Protein AF-R9CEM1-F1 (afdb_monomer)

Solvent-accessible surface area (backbone atoms only — not comparable to full-atom values): 5329 Å² total; per-residue (Å²): 110,67,58,63,42,27,54,74,69,74,39,60,75,87,61,64,92,54,46,74,59,53,52,51,39,46,54,52,42,54,49,53,48,43,72,77,42,85,61,84,81,45,80,87,44,43,66,58,51,52,54,37,43,44,50,48,35,55,48,49,72,74,55,72,65,87,83,60,70,94,65,89,72,62,61,63,58,55,49,42,58,56,68,68,61,72,126

Organism: NCBI:txid1202534

pLDDT: mean 87.76, std 12.52, range [51.69, 97.88]

Sequence (87 aa):
MLDKIKIALSIDTEDNYFDDYLETLILASETYIKELIPVEITEELKPRYNITIIALVTYMFNNREMEVDRKSTNKVVKSLLNSLRYR

Nearest PDB structures (foldseek):
  3jvo-assembly1_A  TM=7.902E-01  e=2.600E-01  Byrnievirus HK97

Radius of gyration: 13.46 Å; Cα contacts (8 Å, |Δi|>4): 47; chains: 1; bounding box: 31×24×34 Å

Secondary structure (DSSP, 8-state):
-HHHHHHHTT--TT--TTHHHHHHHHHHHHHHHHHH--S---TTTHHHHHHHHHHHHHHHHH---S---S----HHHHHHHHHHS--

InterPro domains:
  IPR006450 Phage HK97 gp6-like [TIGR01560] (2-85)
  IPR021146 Phage gp6-like head-tail connector protein [PF05135] (1-77)

Structure (mmCIF, N/CA/C/O backbone):
data_AF-R9CEM1-F1
#
_entry.id   AF-R9CEM1-F1
#
loop_
_atom_site.group_PDB
_atom_site.id
_atom_site.type_symbol
_atom_site.label_atom_id
_atom_site.label_alt_id
_atom_site.label_comp_id
_atom_site.label_asym_id
_atom_site.label_entity_id
_atom_site.label_seq_id
_atom_site.pdbx_PDB_ins_code
_atom_site.Cartn_x
_atom_site.Cartn_y
_atom_site.Cartn_z
_atom_site.occupancy
_atom_site.B_iso_or_equiv
_atom_site.auth_seq_id
_atom_site.auth_comp_id
_atom_site.auth_asym_id
_atom_site.auth_atom_id
_atom_site.pdbx_PDB_model_num
ATOM 1 N N . MET A 1 1 ? 7.054 7.235 1.408 1.00 93.62 1 MET A N 1
ATOM 2 C CA . MET A 1 1 ? 6.275 6.002 1.125 1.00 93.62 1 MET A CA 1
ATOM 3 C C . MET A 1 1 ? 6.742 5.391 -0.183 1.00 93.62 1 MET A C 1
ATOM 5 O O . MET A 1 1 ? 7.067 4.212 -0.183 1.00 93.62 1 MET A O 1
ATOM 9 N N . LEU A 1 2 ? 6.844 6.208 -1.235 1.00 96.69 2 LEU A N 1
ATOM 10 C CA . LEU A 1 2 ? 7.358 5.835 -2.550 1.00 96.69 2 LEU A CA 1
ATOM 11 C C . LEU A 1 2 ? 8.641 4.985 -2.499 1.00 96.69 2 LEU A C 1
ATOM 13 O O . LEU A 1 2 ? 8.607 3.857 -2.973 1.00 96.69 2 LEU A O 1
ATOM 17 N N . ASP A 1 3 ? 9.697 5.422 -1.802 1.00 96.94 3 ASP A N 1
ATOM 18 C CA . ASP A 1 3 ? 10.955 4.650 -1.701 1.00 96.94 3 ASP A CA 1
ATOM 19 C C . ASP A 1 3 ? 10.763 3.232 -1.156 1.00 96.94 3 ASP A C 1
ATOM 21 O O . ASP A 1 3 ? 11.335 2.273 -1.662 1.00 96.94 3 ASP A O 1
ATOM 25 N N . LYS A 1 4 ? 9.907 3.065 -0.139 1.00 97.31 4 LYS A N 1
ATOM 26 C CA . LYS A 1 4 ? 9.620 1.743 0.442 1.00 97.31 4 LYS A CA 1
ATOM 27 C C . LYS A 1 4 ? 8.921 0.830 -0.562 1.00 97.31 4 LYS A C 1
ATOM 29 O O . LYS A 1 4 ? 9.118 -0.380 -0.523 1.00 97.31 4 LYS A O 1
ATOM 34 N N . ILE A 1 5 ? 8.099 1.405 -1.435 1.00 97.50 5 ILE A N 1
ATOM 35 C CA . ILE A 1 5 ? 7.401 0.679 -2.496 1.00 97.50 5 ILE A CA 1
ATOM 36 C C . ILE A 1 5 ? 8.359 0.356 -3.639 1.00 97.50 5 ILE A C 1
ATOM 38 O O . ILE A 1 5 ? 8.348 -0.786 -4.090 1.00 97.50 5 ILE A O 1
ATOM 42 N N . LYS A 1 6 ? 9.220 1.298 -4.048 1.00 97.62 6 LYS A N 1
ATOM 43 C CA . LYS A 1 6 ? 10.291 1.043 -5.022 1.00 97.62 6 LYS A CA 1
ATOM 44 C C . LYS A 1 6 ? 11.162 -0.125 -4.555 1.00 97.62 6 LYS A C 1
ATOM 46 O O . LYS A 1 6 ? 11.272 -1.119 -5.265 1.00 97.62 6 LYS A O 1
ATOM 51 N N . ILE A 1 7 ? 11.620 -0.094 -3.300 1.00 97.31 7 ILE A N 1
ATOM 52 C CA . ILE A 1 7 ? 12.361 -1.201 -2.673 1.00 97.31 7 ILE A CA 1
ATOM 53 C C . ILE A 1 7 ? 11.557 -2.512 -2.713 1.00 97.31 7 ILE A C 1
ATOM 55 O O . ILE A 1 7 ? 12.091 -3.544 -3.111 1.00 97.31 7 ILE A O 1
ATOM 59 N N . ALA A 1 8 ? 10.272 -2.497 -2.340 1.00 96.38 8 ALA A N 1
ATOM 60 C CA . ALA A 1 8 ? 9.431 -3.701 -2.343 1.00 96.38 8 ALA A CA 1
ATOM 61 C C . ALA A 1 8 ? 9.197 -4.286 -3.750 1.00 96.38 8 ALA A C 1
ATOM 63 O O . ALA A 1 8 ? 8.987 -5.491 -3.887 1.00 96.38 8 ALA A O 1
ATOM 64 N N . LEU A 1 9 ? 9.242 -3.447 -4.784 1.00 96.25 9 LEU A N 1
ATOM 65 C CA . LEU A 1 9 ? 9.146 -3.830 -6.193 1.00 96.25 9 LEU A CA 1
ATOM 66 C C . LEU A 1 9 ? 10.512 -4.114 -6.834 1.00 96.25 9 LEU A C 1
ATOM 68 O O . LEU A 1 9 ? 10.559 -4.447 -8.014 1.00 96.25 9 LEU A O 1
ATOM 72 N N . SER A 1 10 ? 11.609 -4.019 -6.072 1.00 96.88 10 SER A N 1
ATOM 73 C CA . SER A 1 10 ? 12.984 -4.117 -6.588 1.00 96.88 10 SER A CA 1
ATOM 74 C C . SER A 1 10 ? 13.294 -3.095 -7.695 1.00 96.88 10 SER A C 1
ATOM 76 O O . SER A 1 10 ? 14.045 -3.388 -8.621 1.00 96.88 10 SER A O 1
ATOM 78 N N . ILE A 1 11 ? 12.704 -1.903 -7.597 1.00 96.25 11 ILE A N 1
ATOM 79 C CA . ILE A 1 11 ? 12.994 -0.733 -8.432 1.00 96.25 11 ILE A CA 1
ATOM 80 C C . ILE A 1 11 ? 14.065 0.094 -7.716 1.00 96.25 11 ILE A C 1
ATOM 82 O O . ILE A 1 11 ? 13.982 0.291 -6.500 1.00 96.25 11 ILE A O 1
ATOM 86 N N . ASP A 1 12 ? 15.061 0.572 -8.462 1.00 96.31 12 ASP A N 1
ATOM 87 C CA . ASP A 1 12 ? 16.059 1.502 -7.932 1.00 96.31 12 ASP A CA 1
ATOM 88 C C . ASP A 1 12 ? 15.363 2.772 -7.423 1.00 96.31 12 ASP A C 1
ATOM 90 O O . ASP A 1 12 ? 14.507 3.341 -8.096 1.00 96.31 12 ASP A O 1
ATOM 94 N N . THR A 1 13 ? 15.707 3.227 -6.221 1.00 95.00 13 THR A N 1
ATOM 95 C CA . THR A 1 13 ? 15.112 4.437 -5.648 1.00 95.00 13 THR A CA 1
ATOM 96 C C . THR A 1 13 ? 15.407 5.691 -6.470 1.00 95.00 13 THR A C 1
ATOM 98 O O . THR A 1 13 ? 14.604 6.624 -6.428 1.00 95.00 13 THR A O 1
ATOM 101 N N . GLU A 1 14 ? 16.505 5.698 -7.233 1.00 95.69 14 GLU A N 1
ATOM 102 C CA . GLU A 1 14 ? 16.880 6.794 -8.137 1.00 95.69 14 GLU A CA 1
ATOM 103 C C . GLU A 1 14 ? 16.154 6.743 -9.497 1.00 95.69 14 GLU A C 1
ATOM 105 O O . GLU A 1 14 ? 16.131 7.744 -10.217 1.00 95.69 14 GLU A O 1
ATOM 110 N N . ASP A 1 15 ? 15.542 5.605 -9.856 1.00 94.38 15 ASP A N 1
ATOM 111 C CA . ASP A 1 15 ? 14.743 5.469 -11.078 1.00 94.38 15 ASP A CA 1
ATOM 112 C C . ASP A 1 15 ? 13.352 6.074 -10.871 1.00 94.38 15 ASP A C 1
ATOM 114 O O . ASP A 1 15 ? 12.584 5.626 -10.018 1.00 94.38 15 ASP A O 1
ATOM 118 N N . ASN A 1 16 ? 13.024 7.083 -11.680 1.00 96.56 16 ASN A N 1
ATOM 119 C CA . ASN A 1 16 ? 11.783 7.848 -11.571 1.00 96.56 16 ASN A CA 1
ATOM 120 C C . ASN A 1 16 ? 10.738 7.486 -12.640 1.00 96.56 16 ASN A C 1
ATOM 122 O O . ASN A 1 16 ? 9.700 8.140 -12.732 1.00 96.56 16 ASN A O 1
ATOM 126 N N . TYR A 1 17 ? 10.983 6.463 -13.469 1.00 97.19 17 TYR A N 1
ATOM 127 C CA . TYR A 1 17 ? 10.096 6.102 -14.584 1.00 97.19 17 TYR A CA 1
ATOM 128 C C . TYR A 1 17 ? 8.659 5.773 -14.141 1.00 97.19 17 TYR A C 1
ATOM 130 O O . TYR A 1 17 ? 7.706 6.044 -14.871 1.00 97.19 17 TYR A O 1
ATOM 138 N N . PHE A 1 18 ? 8.486 5.194 -12.947 1.00 95.38 18 PHE A N 1
ATOM 139 C CA . PHE A 1 18 ? 7.180 4.771 -12.427 1.00 95.38 18 PHE A CA 1
ATOM 140 C C . PHE A 1 18 ? 6.593 5.695 -11.353 1.00 95.38 18 PHE A C 1
ATOM 142 O O . PHE A 1 18 ? 5.549 5.351 -10.800 1.00 95.38 18 PHE A O 1
ATOM 149 N N . ASP A 1 19 ? 7.213 6.831 -11.042 1.00 97.38 19 ASP A N 1
ATOM 150 C CA . ASP A 1 19 ? 6.895 7.599 -9.829 1.00 97.38 19 ASP A CA 1
ATOM 151 C C . ASP A 1 19 ? 5.448 8.073 -9.800 1.00 97.38 19 ASP A C 1
ATOM 153 O O . ASP A 1 19 ? 4.708 7.683 -8.897 1.00 97.38 19 ASP A O 1
ATOM 157 N N . ASP A 1 20 ? 5.001 8.768 -10.847 1.00 97.69 20 ASP A N 1
ATOM 158 C CA . ASP A 1 20 ? 3.619 9.248 -10.968 1.00 97.69 20 ASP A CA 1
ATOM 159 C C . ASP A 1 20 ? 2.596 8.105 -10.845 1.00 97.69 20 ASP A C 1
ATOM 161 O O . ASP A 1 20 ? 1.529 8.236 -10.232 1.00 97.69 20 ASP A O 1
ATOM 165 N N . TYR A 1 21 ? 2.923 6.943 -11.415 1.00 96.50 21 TYR A N 1
ATOM 166 C CA . TYR A 1 21 ? 2.054 5.774 -11.362 1.00 96.50 21 TYR A CA 1
ATOM 167 C C . TYR A 1 21 ? 2.004 5.170 -9.955 1.00 96.50 21 TYR A C 1
ATOM 169 O O . TYR A 1 21 ? 0.920 4.885 -9.441 1.00 96.50 21 TYR A O 1
ATOM 177 N N . LEU A 1 22 ? 3.155 5.001 -9.304 1.00 97.44 22 LEU A N 1
ATOM 178 C CA . LEU A 1 22 ? 3.236 4.487 -7.938 1.00 97.44 22 LEU A CA 1
ATOM 179 C C . LEU A 1 22 ? 2.568 5.440 -6.947 1.00 97.44 22 LEU A C 1
ATOM 181 O O . LEU A 1 22 ? 1.841 4.975 -6.072 1.00 97.44 22 LEU A O 1
ATOM 185 N N . GLU A 1 23 ? 2.739 6.750 -7.103 1.00 97.88 23 GLU A N 1
ATOM 186 C CA . GLU A 1 23 ? 2.043 7.763 -6.307 1.00 97.88 23 GLU A CA 1
ATOM 187 C C . GLU A 1 23 ? 0.526 7.682 -6.479 1.00 97.88 23 GLU A C 1
ATOM 189 O O . GLU A 1 23 ? -0.211 7.683 -5.489 1.00 97.88 23 GLU A O 1
ATOM 194 N N . THR A 1 24 ? 0.048 7.490 -7.709 1.00 97.31 24 THR A N 1
ATOM 195 C CA . THR A 1 24 ? -1.379 7.269 -7.980 1.00 97.31 24 THR A CA 1
ATOM 196 C C . THR A 1 24 ? -1.901 6.014 -7.270 1.00 97.31 24 THR A C 1
ATOM 198 O O . THR A 1 24 ? -2.965 6.043 -6.645 1.00 97.31 24 THR A O 1
ATOM 201 N N . LEU A 1 25 ? -1.148 4.909 -7.304 1.00 97.06 25 LEU A N 1
ATOM 202 C CA . LEU A 1 25 ? -1.521 3.674 -6.606 1.00 97.06 25 LEU A CA 1
ATOM 203 C C . LEU A 1 25 ? -1.499 3.832 -5.079 1.00 97.06 25 LEU A C 1
ATOM 205 O O . LEU A 1 25 ? -2.344 3.244 -4.393 1.00 97.06 25 LEU A O 1
ATOM 209 N N . ILE A 1 26 ? -0.560 4.615 -4.537 1.00 97.62 26 ILE A N 1
ATOM 210 C CA . ILE A 1 26 ? -0.523 4.966 -3.111 1.00 97.62 26 ILE A CA 1
ATOM 211 C C . ILE A 1 26 ? -1.814 5.698 -2.751 1.00 97.62 26 ILE A C 1
ATOM 213 O O . ILE A 1 26 ? -2.546 5.215 -1.890 1.00 97.62 26 ILE A O 1
ATOM 217 N N . LEU A 1 27 ? -2.144 6.789 -3.448 1.00 96.88 27 LEU A N 1
ATOM 218 C CA . LEU A 1 27 ? -3.345 7.591 -3.186 1.00 96.88 27 LEU A CA 1
ATOM 219 C C . LEU A 1 27 ? -4.635 6.761 -3.263 1.00 96.88 27 LEU A C 1
ATOM 221 O O . LEU A 1 27 ? -5.509 6.875 -2.397 1.00 96.88 27 LEU A O 1
ATOM 225 N N . ALA A 1 28 ? -4.743 5.884 -4.263 1.00 95.25 28 ALA A N 1
ATOM 226 C CA . ALA A 1 28 ? -5.868 4.963 -4.392 1.00 95.25 28 ALA A CA 1
ATOM 227 C C . ALA A 1 28 ? -5.960 3.998 -3.195 1.00 95.25 28 ALA A C 1
ATOM 229 O O . ALA A 1 28 ? -7.042 3.792 -2.642 1.00 95.25 28 ALA A O 1
ATOM 230 N N . SER A 1 29 ? -4.825 3.451 -2.747 1.00 95.19 29 SER A N 1
ATOM 231 C CA . SER A 1 29 ? -4.761 2.556 -1.582 1.00 95.19 29 SER A CA 1
ATOM 232 C C . SER A 1 29 ? -5.159 3.265 -0.289 1.00 95.19 29 SER A C 1
ATOM 234 O O . SER A 1 29 ? -5.910 2.710 0.510 1.00 95.19 29 SER A O 1
ATOM 236 N N . GLU A 1 30 ? -4.683 4.494 -0.080 1.00 94.25 30 GLU A N 1
ATOM 237 C CA . GLU A 1 30 ? -5.036 5.303 1.090 1.00 94.25 30 GLU A CA 1
ATOM 238 C C . GLU A 1 30 ? -6.533 5.603 1.138 1.00 94.25 30 GLU A C 1
ATOM 240 O O . GLU A 1 30 ? -7.165 5.458 2.185 1.00 94.25 30 GLU A O 1
ATOM 245 N N . THR A 1 31 ? -7.104 5.986 -0.005 1.00 93.44 31 THR A N 1
ATOM 246 C CA . THR A 1 31 ? -8.539 6.268 -0.144 1.00 93.44 31 THR A CA 1
ATOM 247 C C . THR A 1 31 ? -9.363 5.023 0.165 1.00 93.44 31 THR A C 1
ATOM 249 O O . THR A 1 31 ? -10.251 5.066 1.013 1.00 93.44 31 THR A O 1
ATOM 252 N N . TYR A 1 32 ? -8.9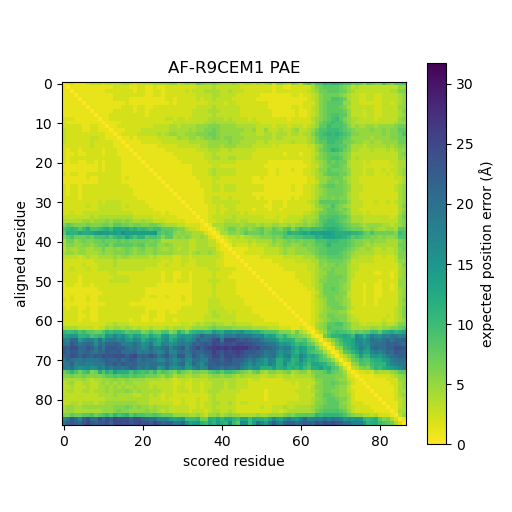97 3.883 -0.424 1.00 91.81 32 TYR A N 1
ATOM 253 C CA . TYR A 1 32 ? -9.672 2.610 -0.189 1.00 91.81 32 TYR A CA 1
ATOM 254 C C . TYR A 1 32 ? -9.637 2.175 1.284 1.00 91.81 32 TYR A C 1
ATOM 256 O O . TYR A 1 32 ? -10.644 1.722 1.833 1.00 91.81 32 TYR A O 1
ATOM 264 N N . ILE A 1 33 ? -8.494 2.330 1.962 1.00 91.75 33 ILE A N 1
ATOM 265 C CA . ILE A 1 33 ? -8.393 2.004 3.391 1.00 91.75 33 ILE A CA 1
ATOM 266 C C . ILE A 1 33 ? -9.293 2.931 4.218 1.00 91.75 33 ILE A C 1
ATOM 268 O O . ILE A 1 33 ? -10.011 2.434 5.085 1.00 91.75 33 ILE A O 1
ATOM 272 N N . LYS A 1 34 ? -9.291 4.243 3.944 1.00 89.94 34 LYS A N 1
ATOM 273 C CA . LYS A 1 34 ? -10.132 5.227 4.652 1.00 89.94 34 LYS A CA 1
ATOM 274 C C . LYS A 1 34 ? -11.626 4.944 4.491 1.00 89.94 34 LYS A C 1
ATOM 276 O O . LYS A 1 34 ? -12.373 5.073 5.455 1.00 89.94 34 LYS A O 1
ATOM 281 N N . GLU A 1 35 ? -12.062 4.519 3.308 1.00 89.31 35 GLU A N 1
ATOM 282 C CA . GLU A 1 35 ? -13.457 4.125 3.066 1.00 89.31 35 GLU A CA 1
ATOM 283 C C . GLU A 1 35 ? -13.851 2.869 3.856 1.00 89.31 35 GLU A C 1
ATOM 285 O O . GLU A 1 35 ? -14.948 2.787 4.409 1.00 89.31 35 GLU A O 1
ATOM 290 N N . LEU A 1 36 ? -12.955 1.882 3.942 1.00 86.44 36 LEU A N 1
ATOM 291 C CA . LEU A 1 36 ? -13.210 0.637 4.673 1.00 86.44 36 LEU A CA 1
ATOM 292 C C . LEU A 1 36 ? -13.101 0.770 6.192 1.00 86.44 36 LEU A C 1
ATOM 294 O O . LEU A 1 36 ? -13.646 -0.070 6.919 1.00 86.44 36 LEU A O 1
ATOM 298 N N . ILE A 1 37 ? -12.310 1.733 6.653 1.00 85.31 37 ILE A N 1
ATOM 299 C CA . ILE A 1 37 ? -11.909 1.928 8.043 1.00 85.31 37 ILE A CA 1
ATOM 300 C C . ILE A 1 37 ? -12.036 3.428 8.321 1.00 85.31 37 ILE A C 1
ATOM 302 O O . ILE A 1 37 ? -11.039 4.148 8.282 1.00 85.31 37 ILE A O 1
ATOM 306 N N . PRO A 1 38 ? -13.264 3.917 8.580 1.00 77.88 38 PRO A N 1
ATOM 307 C CA . PRO A 1 38 ? -13.556 5.340 8.732 1.00 77.88 38 PRO A CA 1
ATOM 308 C C . PRO A 1 38 ? -13.169 5.848 10.131 1.00 77.88 38 PRO A C 1
ATOM 310 O O . PRO A 1 38 ? -13.935 6.547 10.790 1.00 77.88 38 PRO A O 1
ATOM 313 N N . VAL A 1 39 ? -11.999 5.444 10.620 1.00 76.56 39 VAL A N 1
ATOM 314 C CA . VAL A 1 39 ? -11.420 5.896 11.886 1.00 76.56 39 VAL A CA 1
ATOM 315 C C . VAL A 1 39 ? -10.017 6.422 11.635 1.00 76.56 39 VAL A C 1
ATOM 317 O O . VAL A 1 39 ? -9.334 6.007 10.698 1.00 76.56 39 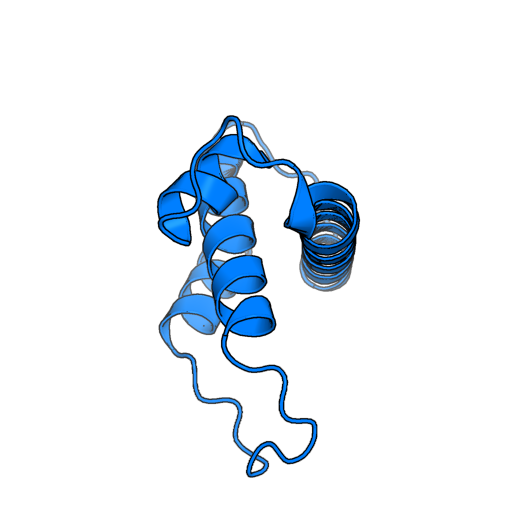VAL A O 1
ATOM 320 N N . GLU A 1 40 ? -9.590 7.358 12.472 1.00 83.12 40 GLU A N 1
ATOM 321 C CA . GLU A 1 40 ? -8.250 7.919 12.383 1.00 83.12 40 GLU A CA 1
ATOM 322 C C . GLU A 1 40 ? -7.194 6.836 12.652 1.00 83.12 40 GLU A C 1
ATOM 324 O O . GLU A 1 40 ? -7.300 6.048 13.596 1.00 83.12 40 GLU A O 1
ATOM 329 N N . ILE A 1 41 ? -6.171 6.781 11.798 1.0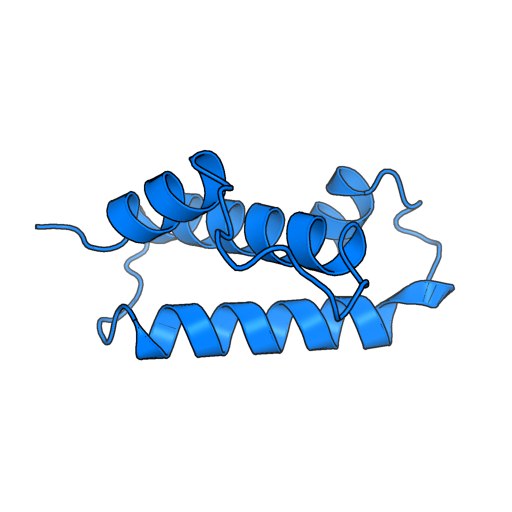0 85.56 41 ILE A N 1
ATOM 330 C CA . ILE A 1 41 ? -5.059 5.845 11.959 1.00 85.56 41 ILE A CA 1
ATOM 331 C C . ILE A 1 41 ? -4.168 6.363 13.086 1.00 85.56 41 ILE A C 1
ATOM 333 O O . ILE A 1 41 ? -3.378 7.285 12.895 1.00 85.56 41 ILE A O 1
ATOM 337 N N . THR A 1 42 ? -4.295 5.753 14.263 1.00 87.31 42 THR A N 1
ATOM 338 C CA . THR A 1 42 ? -3.460 6.070 15.426 1.00 87.31 42 THR A CA 1
ATOM 339 C C . THR A 1 42 ? -1.984 5.746 15.163 1.00 87.31 42 THR A C 1
ATOM 341 O O . THR A 1 42 ? -1.648 4.928 14.300 1.00 87.31 42 THR A O 1
ATOM 344 N N . GLU A 1 43 ? -1.073 6.336 15.944 1.00 88.62 43 GLU A N 1
ATOM 345 C CA . GLU A 1 43 ? 0.365 6.040 15.827 1.00 88.62 43 GLU A CA 1
ATOM 346 C C . GLU A 1 43 ? 0.680 4.546 16.040 1.00 88.62 43 GLU A C 1
ATOM 348 O O . GLU A 1 43 ? 1.566 4.004 15.380 1.00 88.62 43 GLU A O 1
ATOM 353 N N . GLU A 1 44 ? -0.098 3.840 16.868 1.00 87.94 44 GLU A N 1
ATOM 354 C CA . GLU A 1 44 ? 0.022 2.385 17.059 1.00 87.94 44 GLU A CA 1
ATOM 355 C C . GLU A 1 44 ? -0.350 1.582 15.801 1.00 87.94 44 GLU A C 1
ATOM 357 O O . GLU A 1 44 ? 0.216 0.518 15.533 1.00 87.94 44 GLU A O 1
ATOM 362 N N . LEU A 1 45 ? -1.294 2.090 15.004 1.00 88.38 45 LEU A N 1
ATOM 363 C CA . LEU A 1 45 ? -1.748 1.465 13.763 1.00 88.38 45 LEU A CA 1
ATOM 364 C C . LEU A 1 45 ? -0.877 1.825 12.560 1.00 88.38 45 LEU A C 1
ATOM 366 O O . LEU A 1 45 ? -0.874 1.095 11.568 1.00 88.38 45 LEU A O 1
ATOM 370 N N . LYS A 1 46 ? -0.100 2.905 12.639 1.00 90.56 46 LYS A N 1
ATOM 371 C CA . LYS A 1 46 ? 0.722 3.430 11.543 1.00 90.56 46 LYS A CA 1
ATOM 372 C C . LYS A 1 46 ? 1.676 2.402 10.918 1.00 90.56 46 LYS A C 1
ATOM 374 O O . LYS A 1 46 ? 1.751 2.354 9.687 1.00 90.56 46 LYS A O 1
ATOM 379 N N . PRO A 1 47 ? 2.360 1.515 11.674 1.00 92.12 47 PRO A N 1
ATOM 380 C CA . PRO A 1 47 ? 3.160 0.449 11.069 1.00 92.12 47 PRO A CA 1
ATOM 381 C C . PRO A 1 47 ? 2.314 -0.523 10.234 1.00 92.12 47 PRO A C 1
ATOM 383 O O . PRO A 1 47 ? 2.707 -0.883 9.123 1.00 92.12 47 PRO A O 1
ATOM 386 N N . ARG A 1 48 ? 1.128 -0.902 10.736 1.00 91.06 48 ARG A N 1
ATOM 387 C CA . ARG A 1 48 ? 0.183 -1.792 10.036 1.00 91.06 48 ARG A CA 1
ATOM 388 C C . ARG A 1 48 ? -0.402 -1.117 8.800 1.00 91.06 48 ARG A C 1
ATOM 390 O O . ARG A 1 48 ? -0.562 -1.752 7.762 1.00 91.06 48 ARG A O 1
ATOM 397 N N . TYR A 1 49 ? -0.683 0.176 8.892 1.00 93.00 49 TYR A N 1
ATOM 398 C CA . TYR A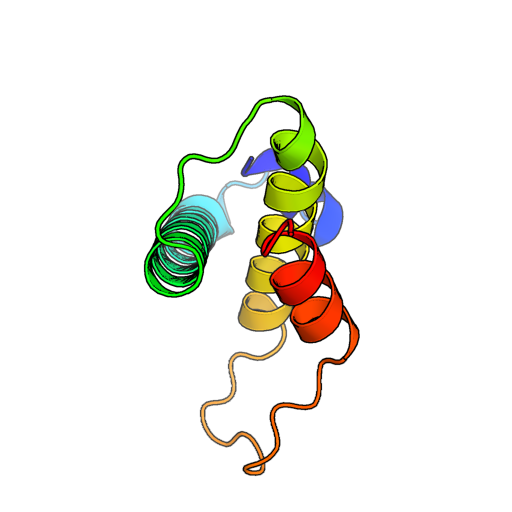 1 49 ? -1.199 0.969 7.783 1.00 93.00 49 TYR A CA 1
ATOM 399 C C . TYR A 1 49 ? -0.171 1.033 6.652 1.00 93.00 49 TYR A C 1
ATOM 401 O O . TYR A 1 49 ? -0.474 0.679 5.513 1.00 93.00 49 TYR A O 1
ATOM 409 N N . ASN A 1 50 ? 1.083 1.342 6.991 1.00 94.81 50 ASN A N 1
ATOM 410 C CA . ASN A 1 50 ? 2.174 1.416 6.025 1.00 94.81 50 ASN A CA 1
ATOM 411 C C . ASN A 1 50 ? 2.406 0.088 5.290 1.00 94.81 50 ASN A C 1
ATOM 413 O O . ASN A 1 50 ? 2.527 0.087 4.067 1.00 94.81 50 ASN A O 1
ATOM 417 N N . ILE A 1 51 ? 2.444 -1.044 6.005 1.00 95.31 51 ILE A N 1
ATOM 418 C CA . ILE A 1 51 ? 2.631 -2.351 5.351 1.00 95.31 51 ILE A CA 1
ATOM 419 C C . ILE A 1 51 ? 1.415 -2.745 4.501 1.00 95.31 51 ILE A C 1
ATOM 421 O O . ILE A 1 51 ? 1.577 -3.384 3.465 1.00 95.31 51 ILE A O 1
ATOM 425 N N . THR A 1 52 ? 0.208 -2.320 4.890 1.00 95.12 52 THR A N 1
ATOM 426 C CA . THR A 1 52 ? -1.013 -2.547 4.103 1.00 95.12 52 THR A CA 1
ATOM 427 C C . THR A 1 52 ? -0.962 -1.791 2.779 1.00 95.12 52 THR A C 1
ATOM 429 O O . THR A 1 52 ? -1.258 -2.385 1.745 1.00 95.12 52 THR A O 1
ATOM 432 N N . ILE A 1 53 ? -0.524 -0.526 2.781 1.00 96.38 53 ILE A N 1
ATOM 433 C CA . ILE A 1 53 ? -0.323 0.248 1.546 1.00 96.38 53 ILE A CA 1
ATOM 434 C C . ILE A 1 53 ? 0.713 -0.427 0.654 1.00 96.38 53 ILE A C 1
ATOM 436 O O . ILE A 1 53 ? 0.440 -0.651 -0.520 1.00 96.38 53 ILE A O 1
ATOM 440 N N . ILE A 1 54 ? 1.875 -0.801 1.200 1.00 97.12 54 ILE A N 1
ATOM 441 C CA . ILE A 1 54 ? 2.924 -1.472 0.417 1.00 97.12 54 ILE A CA 1
ATOM 442 C C . ILE A 1 54 ? 2.370 -2.753 -0.223 1.00 97.12 54 ILE A C 1
ATOM 444 O O . ILE A 1 54 ? 2.557 -2.976 -1.418 1.00 97.12 54 ILE A O 1
ATOM 448 N N . ALA A 1 55 ? 1.634 -3.572 0.533 1.00 95.38 55 ALA A N 1
ATOM 449 C CA . ALA A 1 55 ? 1.027 -4.801 0.022 1.00 95.38 55 ALA A CA 1
ATOM 450 C C . ALA A 1 55 ? -0.041 -4.546 -1.060 1.00 95.38 55 ALA A C 1
ATOM 452 O O . ALA A 1 55 ? -0.103 -5.283 -2.041 1.00 95.38 55 ALA A O 1
ATOM 453 N N . LEU A 1 56 ? -0.871 -3.511 -0.906 1.00 94.44 56 LEU A N 1
ATOM 454 C CA . LEU A 1 56 ? -1.878 -3.130 -1.902 1.00 94.44 56 LEU A CA 1
ATOM 455 C C . LEU A 1 56 ? -1.235 -2.628 -3.193 1.00 94.44 56 LEU A C 1
ATOM 457 O O . LEU A 1 56 ? -1.577 -3.112 -4.271 1.00 94.44 56 LEU A O 1
ATOM 461 N N . VAL A 1 57 ? -0.285 -1.698 -3.091 1.00 95.88 57 VAL A N 1
ATOM 462 C CA . VAL A 1 57 ? 0.382 -1.110 -4.258 1.00 95.88 57 VAL A CA 1
ATOM 463 C C . VAL A 1 57 ? 1.171 -2.167 -5.016 1.00 95.88 57 VAL A C 1
ATOM 465 O O . VAL A 1 57 ? 1.016 -2.283 -6.227 1.00 95.88 57 VAL A O 1
ATOM 468 N N . THR A 1 58 ? 1.954 -2.994 -4.318 1.00 94.62 58 THR A N 1
ATOM 469 C CA . THR A 1 58 ? 2.701 -4.092 -4.957 1.00 94.62 58 THR A CA 1
ATOM 470 C C . THR A 1 58 ? 1.774 -5.101 -5.628 1.00 94.62 58 THR A C 1
ATOM 472 O O . THR A 1 58 ? 2.064 -5.569 -6.728 1.00 94.62 58 THR A O 1
ATOM 475 N N . TYR A 1 59 ? 0.630 -5.410 -5.012 1.00 92.25 59 TYR A N 1
ATOM 476 C CA . TYR A 1 59 ? -0.367 -6.280 -5.622 1.00 92.25 59 TYR A CA 1
ATOM 477 C C . TYR A 1 59 ? -0.948 -5.669 -6.901 1.00 92.25 59 TYR A C 1
ATOM 479 O O . TYR A 1 59 ? -0.922 -6.328 -7.936 1.00 92.25 59 TYR A O 1
ATOM 487 N N . MET A 1 60 ? -1.421 -4.421 -6.861 1.00 91.75 60 MET A N 1
ATOM 488 C CA . MET A 1 60 ? -1.999 -3.743 -8.030 1.00 91.75 60 MET A CA 1
ATOM 489 C C . MET A 1 60 ? -0.978 -3.555 -9.154 1.00 91.75 60 MET A C 1
ATOM 491 O O . MET A 1 60 ? -1.291 -3.792 -10.318 1.00 91.75 60 MET A O 1
ATOM 495 N N . PHE A 1 61 ? 0.259 -3.190 -8.812 1.00 92.88 61 PHE A N 1
ATOM 496 C CA . PHE A 1 61 ? 1.331 -3.009 -9.787 1.00 92.88 61 PHE A CA 1
ATOM 497 C C . PHE A 1 61 ? 1.651 -4.305 -10.539 1.00 92.88 61 PHE A C 1
ATOM 499 O O . PHE A 1 61 ? 1.911 -4.253 -11.740 1.00 92.88 61 PHE A O 1
ATOM 506 N N . ASN A 1 62 ? 1.616 -5.453 -9.854 1.00 89.81 62 ASN A N 1
ATOM 507 C CA . ASN A 1 62 ? 1.915 -6.761 -10.441 1.00 89.81 62 ASN A CA 1
ATOM 508 C C . ASN A 1 62 ? 0.700 -7.433 -11.105 1.00 89.81 62 ASN A C 1
ATOM 510 O O . ASN A 1 62 ? 0.879 -8.306 -11.946 1.00 89.81 62 ASN A O 1
ATOM 514 N N . ASN A 1 63 ? -0.527 -7.044 -10.746 1.00 86.31 63 ASN A N 1
ATOM 515 C CA . ASN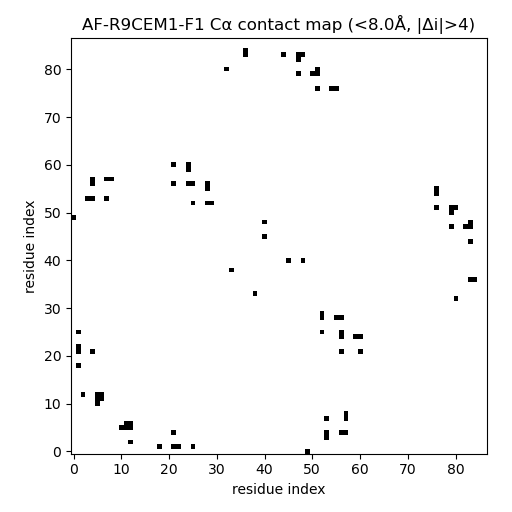 A 1 63 ? -1.770 -7.655 -11.232 1.00 86.31 63 ASN A CA 1
ATOM 516 C C . ASN A 1 63 ? -2.604 -6.617 -11.994 1.00 86.31 63 ASN A C 1
ATOM 518 O O . ASN A 1 63 ? -3.664 -6.195 -11.535 1.00 86.31 63 ASN A O 1
ATOM 522 N N . ARG A 1 64 ? -2.092 -6.180 -13.151 1.00 75.88 64 ARG A N 1
ATOM 523 C CA . ARG A 1 64 ? -2.703 -5.121 -13.981 1.00 75.88 64 ARG A CA 1
ATOM 524 C C . ARG A 1 64 ? -3.822 -5.617 -14.899 1.00 75.88 64 ARG A C 1
ATOM 526 O O . ARG A 1 64 ? -4.466 -4.809 -15.563 1.00 75.88 64 ARG A O 1
ATOM 533 N N . GLU A 1 65 ? -4.027 -6.928 -14.984 1.00 68.00 65 GLU A N 1
ATOM 534 C CA . GLU A 1 65 ? -5.045 -7.518 -15.849 1.00 68.00 65 GLU A CA 1
ATOM 535 C C . GLU A 1 65 ? -6.451 -7.224 -15.304 1.00 68.00 65 GLU A C 1
ATOM 537 O O . GLU A 1 65 ? -6.748 -7.468 -14.135 1.00 68.00 65 GLU A O 1
ATOM 542 N N . MET A 1 66 ? -7.326 -6.676 -16.156 1.00 58.78 66 MET A N 1
ATOM 543 C CA . MET A 1 66 ? -8.721 -6.376 -15.801 1.00 58.78 66 MET A CA 1
ATOM 544 C C . MET A 1 66 ? -9.573 -7.643 -15.636 1.00 58.78 66 MET A C 1
ATOM 546 O O . MET A 1 66 ? -10.576 -7.621 -14.920 1.00 58.78 66 MET A O 1
ATOM 550 N N . GLU A 1 67 ? -9.187 -8.746 -16.283 1.00 51.69 67 GLU A N 1
ATOM 551 C CA . GLU A 1 67 ? -9.863 -10.036 -16.159 1.00 51.69 67 GLU A CA 1
ATOM 552 C C . GLU A 1 67 ? -9.306 -10.814 -14.972 1.00 51.69 67 GLU A C 1
ATOM 554 O O . GLU A 1 67 ? -8.491 -11.722 -15.094 1.00 51.69 67 GLU A O 1
ATOM 559 N N . VAL A 1 68 ? -9.771 -10.448 -13.784 1.00 57.31 68 VAL A N 1
ATOM 560 C CA . VAL A 1 68 ? -9.520 -11.244 -12.589 1.00 57.31 68 VAL A CA 1
ATOM 561 C C . VAL A 1 68 ? -10.677 -12.222 -12.445 1.00 57.31 68 VAL A C 1
ATOM 563 O O . VAL A 1 68 ? -11.828 -11.819 -12.245 1.00 57.31 68 VAL A O 1
ATOM 566 N N . ASP A 1 69 ? -10.371 -13.515 -12.540 1.00 54.47 69 ASP A N 1
ATOM 567 C CA . ASP A 1 69 ? -11.271 -14.593 -12.141 1.00 54.47 69 ASP A CA 1
ATOM 568 C C . ASP A 1 69 ? -11.910 -14.202 -10.793 1.00 54.47 69 ASP A C 1
ATOM 570 O O . ASP A 1 69 ? -11.196 -13.793 -9.876 1.00 54.47 69 ASP A O 1
ATOM 574 N N . ARG A 1 70 ? -13.250 -14.199 -10.692 1.00 53.47 70 ARG A N 1
ATOM 575 C CA . ARG A 1 70 ? -14.058 -13.355 -9.762 1.00 53.47 70 ARG A CA 1
ATOM 576 C C . ARG A 1 70 ? -13.751 -13.474 -8.254 1.00 53.47 70 ARG A C 1
ATOM 578 O O . ARG A 1 70 ? -14.406 -12.840 -7.428 1.00 53.47 70 ARG A O 1
ATOM 585 N N . LYS A 1 71 ? -12.779 -14.285 -7.856 1.00 55.62 71 LYS A N 1
ATOM 586 C CA . LYS A 1 71 ? -12.239 -14.382 -6.504 1.00 55.62 71 LYS A CA 1
ATOM 587 C C . LYS A 1 71 ? -10.871 -13.690 -6.448 1.00 55.62 71 LYS A C 1
ATOM 589 O O . LYS A 1 71 ? -9.842 -14.334 -6.612 1.00 55.62 71 LYS A O 1
ATOM 594 N N . SER A 1 72 ? -10.838 -12.402 -6.099 1.00 59.47 72 SER A N 1
ATOM 595 C CA . SER A 1 72 ? -9.609 -11.809 -5.549 1.00 59.47 72 SER A CA 1
ATOM 596 C C . SER A 1 72 ? -9.254 -12.559 -4.255 1.00 59.47 72 SER A C 1
ATOM 598 O O . SER A 1 72 ? -9.980 -12.499 -3.260 1.00 59.47 72 SER A O 1
ATOM 600 N N . THR A 1 73 ? -8.192 -13.369 -4.299 1.00 62.69 73 THR A N 1
ATOM 601 C CA . THR A 1 73 ? -7.841 -14.359 -3.261 1.00 62.69 73 THR A CA 1
ATOM 602 C C . THR A 1 73 ? -6.645 -13.955 -2.405 1.00 62.69 73 THR A C 1
ATOM 604 O O . THR A 1 73 ? -6.175 -14.783 -1.621 1.00 62.69 73 THR A O 1
ATOM 607 N N . ASN A 1 74 ? -6.147 -12.715 -2.487 1.00 79.50 74 ASN A N 1
ATOM 608 C CA . ASN A 1 74 ? -4.967 -12.325 -1.714 1.00 79.50 74 ASN A CA 1
ATOM 609 C C . ASN A 1 74 ? -5.271 -12.291 -0.201 1.00 79.50 74 ASN A C 1
ATOM 611 O O . ASN A 1 74 ? -5.698 -11.284 0.372 1.00 79.50 74 ASN A O 1
ATOM 615 N N . LYS A 1 75 ? -5.048 -13.438 0.455 1.00 85.56 75 LYS A N 1
ATOM 616 C CA . LYS A 1 75 ? -5.300 -13.664 1.884 1.00 85.56 75 LYS A CA 1
ATOM 617 C C . LYS A 1 75 ? -4.462 -12.734 2.756 1.00 85.56 75 LYS A C 1
ATOM 619 O O . LYS A 1 75 ? -4.924 -12.359 3.830 1.00 85.56 75 LYS A O 1
ATOM 624 N N . VAL A 1 76 ? -3.274 -12.345 2.290 1.00 88.00 76 VAL A N 1
ATOM 625 C CA . VAL A 1 76 ? -2.370 -11.445 3.013 1.00 88.00 76 VAL A CA 1
ATOM 626 C C . VAL A 1 76 ? -2.964 -10.043 3.060 1.00 88.00 76 VAL A C 1
ATOM 628 O O . VAL A 1 76 ? -3.195 -9.533 4.152 1.00 88.00 76 VAL A O 1
ATOM 631 N N . VAL A 1 77 ? -3.319 -9.464 1.907 1.00 88.88 77 VAL A N 1
ATOM 632 C CA . VAL A 1 77 ? -3.966 -8.139 1.837 1.00 88.88 77 VAL A CA 1
ATOM 633 C C . VAL A 1 77 ? -5.253 -8.119 2.663 1.00 88.88 77 VAL A C 1
ATOM 635 O O . VAL A 1 77 ? -5.468 -7.209 3.462 1.00 88.88 77 VAL A O 1
ATOM 638 N N . LYS A 1 78 ? -6.081 -9.167 2.556 1.00 88.50 78 LYS A N 1
ATOM 639 C CA . LYS A 1 78 ? -7.302 -9.296 3.364 1.00 88.50 78 LYS A CA 1
ATOM 640 C C . LYS A 1 78 ? -7.011 -9.326 4.870 1.00 88.50 78 LYS A C 1
ATOM 642 O O . LYS A 1 78 ? -7.716 -8.681 5.643 1.00 88.50 78 LYS A O 1
ATOM 647 N N . SER A 1 79 ? -5.994 -10.075 5.295 1.00 89.94 79 SER A N 1
ATOM 648 C CA . SER A 1 79 ? -5.587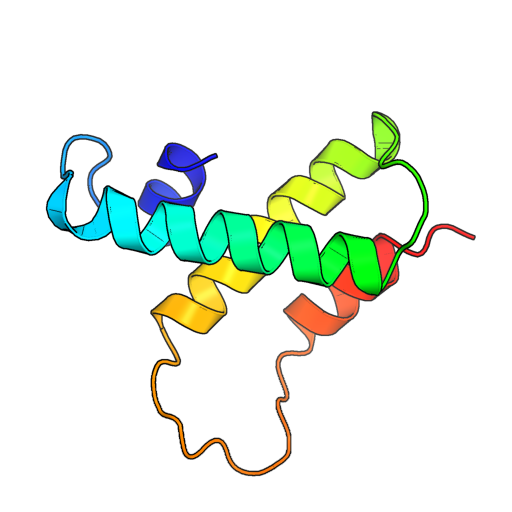 -10.149 6.702 1.00 89.94 79 SER A CA 1
ATOM 649 C C . SER A 1 79 ? -5.065 -8.807 7.215 1.00 89.94 79 SER A C 1
ATOM 651 O O . SER A 1 79 ? -5.404 -8.405 8.326 1.00 89.94 79 SER A O 1
ATOM 653 N N . LEU A 1 80 ? -4.279 -8.096 6.405 1.00 91.38 80 LEU A N 1
ATOM 654 C CA . LEU A 1 80 ? -3.736 -6.781 6.742 1.00 91.38 80 LEU A CA 1
ATOM 655 C C . LEU A 1 80 ? -4.847 -5.738 6.907 1.00 91.38 80 LEU A C 1
ATOM 657 O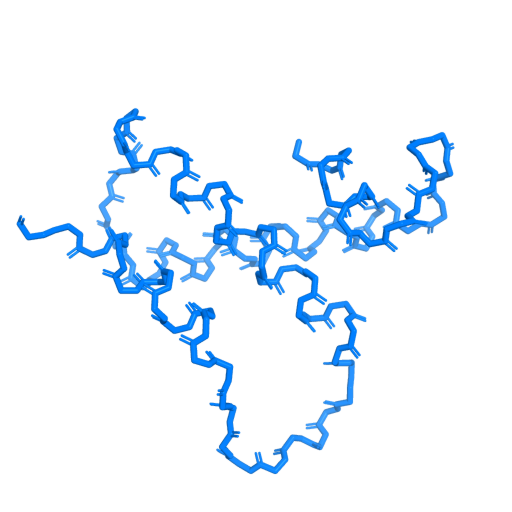 O . LEU A 1 80 ? -4.902 -5.077 7.943 1.00 91.38 80 LEU A O 1
ATOM 661 N N . LEU A 1 81 ? -5.803 -5.681 5.976 1.00 89.81 81 LEU A N 1
ATOM 662 C CA . LEU A 1 81 ? -6.983 -4.815 6.089 1.00 89.81 81 LEU A CA 1
ATOM 663 C C . LEU A 1 81 ? -7.800 -5.115 7.354 1.00 89.81 81 LEU A C 1
ATOM 665 O O . LEU A 1 81 ? -8.219 -4.200 8.057 1.00 89.81 81 LEU A O 1
ATOM 669 N N . ASN A 1 82 ? -7.989 -6.392 7.696 1.00 88.75 82 ASN A N 1
ATOM 670 C CA . ASN A 1 82 ? -8.663 -6.764 8.941 1.00 88.75 82 ASN A CA 1
ATOM 671 C C . ASN A 1 82 ? -7.873 -6.345 10.190 1.00 88.75 82 ASN A C 1
ATOM 673 O O . ASN A 1 82 ? -8.481 -5.977 11.189 1.00 88.75 82 ASN A O 1
ATOM 677 N N . SER A 1 83 ? -6.537 -6.366 10.145 1.00 87.56 83 SER A N 1
ATOM 678 C CA . SER A 1 83 ? -5.685 -5.980 11.282 1.00 87.56 83 SER A CA 1
ATOM 679 C C . SER A 1 83 ? -5.753 -4.490 11.640 1.00 87.56 83 SER A C 1
ATOM 681 O O . SER A 1 83 ? -5.369 -4.107 12.748 1.00 87.56 83 SER A O 1
ATOM 683 N N . LEU A 1 84 ? -6.232 -3.669 10.699 1.00 87.88 84 LEU A N 1
ATOM 684 C CA . LEU A 1 84 ? -6.470 -2.238 10.867 1.00 87.88 84 LEU A CA 1
ATOM 685 C C . LEU A 1 84 ? -7.847 -1.931 11.466 1.00 87.88 84 LEU A C 1
ATOM 687 O O . LEU A 1 84 ? -8.038 -0.85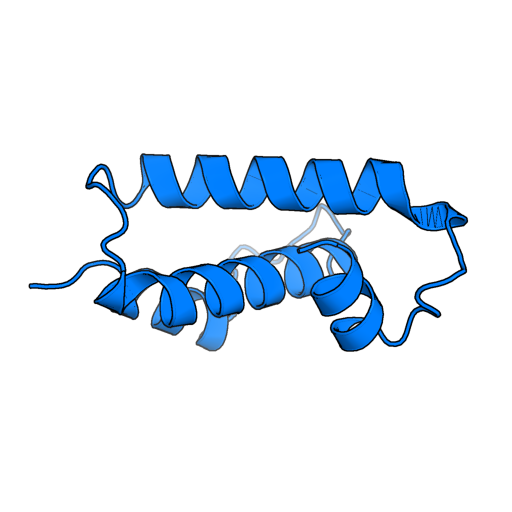7 12.025 1.00 87.88 84 LEU A O 1
ATOM 691 N N . ARG A 1 85 ? -8.798 -2.873 11.404 1.00 81.06 85 ARG A N 1
ATOM 692 C CA . ARG A 1 85 ? -10.132 -2.758 12.019 1.00 81.06 85 ARG A CA 1
ATOM 693 C C . ARG A 1 85 ? -10.081 -3.030 13.524 1.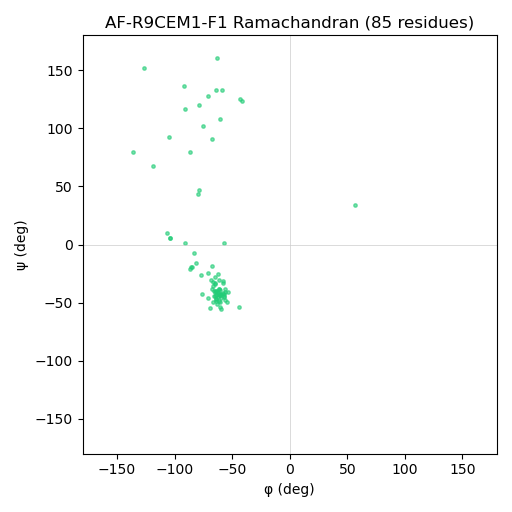00 81.06 85 ARG A C 1
ATOM 695 O O . ARG A 1 85 ? -10.863 -3.840 14.019 1.00 81.06 85 ARG A O 1
ATOM 702 N N . TYR A 1 86 ? -9.111 -2.421 14.207 1.00 62.34 86 TYR A N 1
ATOM 703 C CA . TYR A 1 86 ? -8.856 -2.574 15.640 1.00 62.34 86 TYR A CA 1
ATOM 704 C C . TYR A 1 86 ? -10.187 -2.582 16.409 1.00 62.34 86 TYR A C 1
ATOM 706 O O . TYR A 1 86 ? -11.008 -1.683 16.225 1.00 62.34 86 TYR A O 1
ATOM 714 N N . ARG A 1 87 ? -10.424 -3.646 17.180 1.00 53.09 87 ARG A N 1
ATOM 715 C CA . ARG A 1 87 ? -11.540 -3.735 18.126 1.00 53.09 87 ARG A CA 1
ATOM 716 C C . ARG A 1 87 ? -11.055 -3.316 19.496 1.00 53.09 87 ARG A C 1
ATOM 718 O O . ARG A 1 87 ? -9.922 -3.726 19.832 1.00 53.09 87 ARG A O 1
#

Foldseek 3Di:
DQQVLCVVLVHDSPDCPCVVVLVVLLVVQVVVLCVLAVDDQDPVNVVLSVVLSSVSSSCCVVCVDPDDPPDPPPVVNVVSSVVSNDD

Mean predicted aligned error: 5.06 Å